Protein AF-A0A6N7STR4-F1 (afdb_monomer_lite)

Structure (mmCIF, N/CA/C/O backbone):
data_AF-A0A6N7STR4-F1
#
_entry.id   AF-A0A6N7STR4-F1
#
loop_
_atom_site.group_PDB
_atom_site.id
_atom_site.type_symbol
_atom_site.label_atom_id
_atom_site.label_alt_id
_atom_site.label_comp_id
_atom_site.label_asym_id
_atom_site.label_entity_id
_atom_site.label_seq_id
_atom_site.pdbx_PDB_ins_code
_atom_site.Cartn_x
_atom_site.Cartn_y
_atom_site.Cartn_z
_atom_site.occupancy
_atom_site.B_iso_or_equiv
_atom_site.auth_seq_id
_atom_site.auth_comp_id
_atom_site.auth_asym_id
_atom_site.auth_atom_id
_atom_site.pdbx_PDB_model_num
ATOM 1 N N . MET A 1 1 ? 0.476 11.787 3.669 1.00 72.69 1 MET A N 1
ATOM 2 C CA .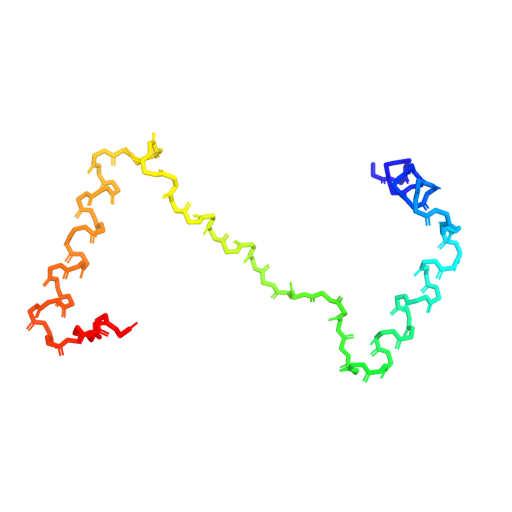 MET A 1 1 ? 0.763 10.338 3.822 1.00 72.69 1 MET A CA 1
ATOM 3 C C . MET A 1 1 ? -0.364 9.573 4.510 1.00 72.69 1 MET A C 1
ATOM 5 O O . MET A 1 1 ? -0.967 8.744 3.848 1.00 72.69 1 MET A O 1
ATOM 9 N N . LYS A 1 2 ? -0.693 9.822 5.789 1.00 82.88 2 LYS A N 1
ATOM 10 C CA . LYS A 1 2 ? -1.781 9.088 6.473 1.00 82.88 2 LYS A CA 1
ATOM 11 C C . LYS A 1 2 ? -3.163 9.347 5.851 1.00 82.88 2 LYS A C 1
ATOM 13 O O . LYS A 1 2 ? -3.867 8.402 5.528 1.00 82.88 2 LYS A O 1
ATOM 18 N N . GLU A 1 3 ? -3.496 10.614 5.618 1.00 89.31 3 GLU A N 1
ATOM 19 C CA . GLU A 1 3 ? -4.774 11.036 5.013 1.00 89.31 3 GLU A CA 1
ATOM 20 C C . GLU A 1 3 ? -4.941 10.518 3.577 1.00 89.31 3 GLU A C 1
ATOM 22 O O . GLU A 1 3 ? -6.023 10.129 3.154 1.00 89.31 3 GLU A O 1
ATOM 27 N N . GLU A 1 4 ? -3.840 10.460 2.830 1.00 89.31 4 GLU A N 1
ATOM 28 C CA . GLU A 1 4 ? -3.809 9.936 1.465 1.00 89.31 4 GLU A CA 1
ATOM 29 C C . GLU A 1 4 ? -4.061 8.424 1.444 1.00 89.31 4 GLU A C 1
ATOM 31 O O . GLU A 1 4 ? -4.876 7.943 0.661 1.00 89.31 4 GLU A O 1
ATOM 36 N N . ALA A 1 5 ? -3.444 7.679 2.369 1.00 89.19 5 ALA A N 1
ATOM 37 C CA . ALA A 1 5 ? -3.717 6.257 2.543 1.00 89.19 5 ALA A CA 1
ATOM 38 C C . ALA A 1 5 ? -5.172 6.003 2.971 1.00 89.19 5 ALA A C 1
ATOM 40 O O . ALA A 1 5 ? -5.810 5.101 2.438 1.00 89.19 5 ALA A O 1
ATOM 41 N N . GLU A 1 6 ? -5.718 6.808 3.887 1.00 90.19 6 GLU A N 1
ATOM 42 C CA . GLU A 1 6 ? -7.128 6.740 4.298 1.00 90.19 6 GLU A CA 1
ATOM 43 C C . GLU A 1 6 ? -8.086 7.014 3.133 1.00 90.19 6 GLU A C 1
ATOM 45 O O . GLU A 1 6 ? -9.065 6.288 2.969 1.00 90.19 6 GLU A O 1
ATOM 50 N N . SER A 1 7 ? -7.778 7.999 2.287 1.00 93.00 7 SER A N 1
ATOM 51 C CA . SER A 1 7 ? -8.563 8.313 1.088 1.00 93.00 7 SER A CA 1
ATOM 52 C C . SER A 1 7 ? -8.555 7.164 0.077 1.00 93.00 7 SER A C 1
ATOM 54 O O . SER A 1 7 ? -9.616 6.735 -0.381 1.00 93.00 7 SER A O 1
ATOM 56 N N . VAL A 1 8 ? -7.377 6.619 -0.244 1.00 92.25 8 VAL A N 1
ATOM 57 C CA . VAL A 1 8 ? -7.244 5.507 -1.201 1.00 92.25 8 VAL A CA 1
ATOM 58 C C . VAL A 1 8 ? -7.924 4.244 -0.670 1.00 92.25 8 VAL A C 1
ATOM 60 O O . VAL A 1 8 ? -8.701 3.608 -1.381 1.00 92.25 8 VAL A O 1
ATOM 63 N N . LEU A 1 9 ? -7.682 3.888 0.593 1.00 91.44 9 LEU A N 1
ATOM 64 C CA . LEU A 1 9 ? -8.299 2.7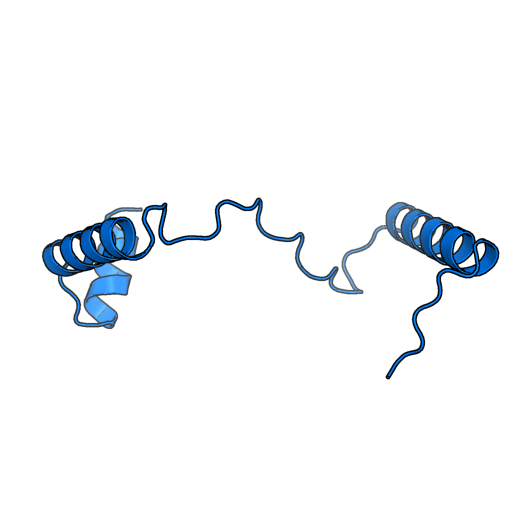18 1.219 1.00 91.44 9 LEU A CA 1
ATOM 65 C C . LEU A 1 9 ? -9.822 2.880 1.358 1.00 91.44 9 LEU A C 1
ATOM 67 O O . LEU A 1 9 ? -10.560 1.926 1.116 1.00 91.44 9 LEU A O 1
ATOM 71 N N . GLY A 1 10 ? -10.299 4.092 1.655 1.00 91.94 10 GLY A N 1
ATOM 72 C CA . GLY A 1 10 ? -11.722 4.429 1.687 1.00 91.94 10 GLY A CA 1
ATOM 73 C C . GLY A 1 10 ? -12.406 4.263 0.329 1.00 91.94 10 GLY A C 1
ATOM 74 O O . GLY A 1 10 ? -13.482 3.671 0.266 1.00 91.94 10 GLY A O 1
ATOM 75 N N . GLN A 1 11 ? -11.763 4.691 -0.762 1.00 93.31 11 GLN A N 1
ATOM 76 C CA . GLN A 1 11 ? -12.262 4.471 -2.130 1.00 93.31 11 GLN A CA 1
ATOM 77 C C . GLN A 1 11 ? -12.329 2.982 -2.502 1.00 93.31 11 GLN A C 1
ATOM 79 O O . GLN A 1 11 ? -13.225 2.568 -3.232 1.00 93.31 11 GLN A O 1
ATOM 84 N N . LEU A 1 12 ? -11.418 2.167 -1.962 1.00 90.06 12 LEU A N 1
ATOM 85 C CA . LEU A 1 12 ? -11.429 0.710 -2.119 1.00 90.06 12 LEU A CA 1
ATOM 86 C C . LEU A 1 12 ? -12.431 0.005 -1.182 1.00 90.06 12 LEU A C 1
ATOM 88 O O . LEU A 1 12 ? -12.585 -1.212 -1.264 1.00 90.06 12 LEU A O 1
ATOM 92 N N . GLY A 1 13 ? -13.100 0.737 -0.284 1.00 90.94 13 GLY A N 1
ATOM 93 C CA . GLY A 1 13 ? -14.017 0.174 0.711 1.00 90.94 13 GLY A CA 1
ATOM 94 C C . GLY A 1 13 ? -13.316 -0.612 1.825 1.00 90.94 13 GLY A C 1
ATOM 95 O O . GLY A 1 13 ? -13.941 -1.437 2.492 1.00 90.94 13 GLY A O 1
ATOM 96 N N . ILE A 1 14 ? -12.016 -0.386 2.028 1.00 92.06 14 ILE A N 1
ATOM 97 C CA . ILE A 1 14 ? -11.192 -1.106 3.000 1.00 92.06 14 ILE A CA 1
ATOM 98 C C . ILE A 1 14 ? -10.881 -0.167 4.173 1.00 92.06 14 ILE A C 1
ATOM 100 O O . ILE A 1 14 ? -10.140 0.796 4.011 1.00 92.06 14 ILE A O 1
ATOM 104 N N . PRO A 1 15 ? -11.378 -0.438 5.390 1.00 92.12 15 PRO A N 1
ATOM 105 C CA . PRO A 1 15 ? -10.948 0.299 6.572 1.00 92.12 15 PRO A CA 1
ATOM 106 C C . PRO A 1 15 ? -9.445 0.128 6.823 1.00 92.12 15 PRO A C 1
ATOM 108 O O . PRO A 1 15 ? -8.902 -0.963 6.636 1.00 92.12 15 PRO A O 1
ATOM 111 N N . VAL A 1 16 ? -8.777 1.161 7.341 1.00 91.25 16 VAL A N 1
ATOM 112 C CA . VAL A 1 16 ? -7.334 1.108 7.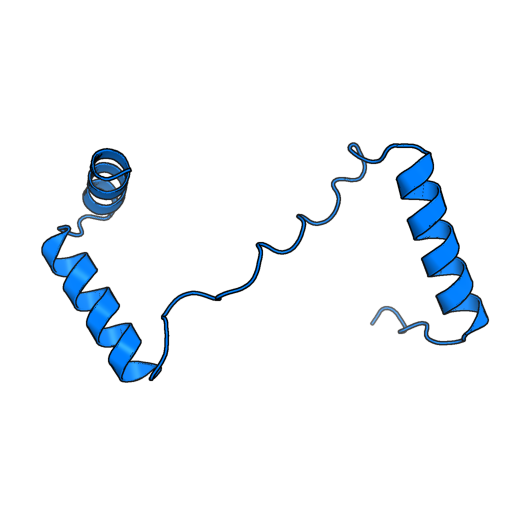655 1.00 91.25 16 VAL A CA 1
ATOM 113 C C . VAL A 1 16 ? -6.987 -0.065 8.576 1.00 91.25 16 VAL A C 1
ATOM 115 O O . VAL A 1 16 ? -6.002 -0.764 8.349 1.00 91.25 16 VAL A O 1
ATOM 118 N N . SER A 1 17 ? -7.822 -0.343 9.579 1.00 90.31 17 SER A N 1
ATOM 119 C CA . SER A 1 17 ? -7.643 -1.487 10.483 1.00 90.31 17 SER A CA 1
ATOM 120 C C . SER A 1 17 ? -7.643 -2.832 9.745 1.00 90.31 17 SER A C 1
ATOM 122 O O . SER A 1 17 ? -6.845 -3.717 10.062 1.00 90.31 17 SER A O 1
ATOM 124 N N . ASN A 1 18 ? -8.481 -2.979 8.716 1.00 92.88 18 ASN A N 1
ATOM 125 C CA . ASN A 1 18 ? -8.498 -4.169 7.870 1.00 92.88 18 ASN A CA 1
ATOM 126 C C . ASN A 1 18 ? -7.263 -4.236 6.966 1.00 92.88 18 ASN A C 1
ATOM 128 O O . ASN A 1 18 ? -6.703 -5.319 6.804 1.00 92.88 18 ASN A O 1
ATOM 132 N N . ALA A 1 19 ? -6.797 -3.104 6.431 1.00 91.75 19 ALA A N 1
ATOM 133 C CA . ALA A 1 19 ? -5.577 -3.055 5.626 1.00 91.75 19 ALA A CA 1
ATOM 134 C C . ALA A 1 19 ? -4.342 -3.519 6.423 1.00 91.75 19 ALA A C 1
ATOM 136 O O . ALA A 1 19 ? -3.543 -4.311 5.919 1.00 91.75 19 ALA A O 1
ATOM 137 N N . VAL A 1 20 ? -4.231 -3.120 7.697 1.00 92.31 20 VAL A N 1
ATOM 138 C CA . VAL A 1 20 ? -3.169 -3.593 8.606 1.00 92.31 20 VAL A CA 1
ATOM 139 C C . VAL A 1 20 ? -3.240 -5.111 8.800 1.00 92.31 20 VAL A C 1
ATOM 141 O O . VAL A 1 20 ? -2.225 -5.798 8.691 1.00 92.31 20 VAL A O 1
ATOM 144 N N . ASN A 1 21 ? -4.435 -5.663 9.019 1.00 94.19 21 ASN A N 1
ATOM 145 C CA . ASN A 1 21 ? -4.612 -7.112 9.154 1.00 94.19 21 ASN A CA 1
ATOM 146 C C . ASN A 1 21 ? -4.223 -7.877 7.879 1.00 94.19 21 ASN A C 1
ATOM 148 O O . ASN A 1 21 ? -3.624 -8.951 7.963 1.00 94.19 21 ASN A O 1
ATOM 152 N N . ILE A 1 22 ? -4.550 -7.339 6.701 1.00 93.69 22 ILE A N 1
ATOM 153 C CA . ILE A 1 22 ? -4.163 -7.929 5.413 1.00 93.69 22 ILE A CA 1
ATOM 154 C C . ILE A 1 22 ? -2.638 -7.929 5.272 1.00 93.69 22 ILE A C 1
ATOM 156 O O . ILE A 1 22 ? -2.066 -8.969 4.948 1.00 93.69 22 ILE A O 1
ATOM 160 N N . PHE A 1 23 ? -1.978 -6.810 5.582 1.00 93.44 23 PHE A N 1
ATOM 161 C CA . PHE A 1 23 ? -0.519 -6.704 5.554 1.00 93.44 23 PHE A CA 1
ATOM 162 C C . PHE A 1 23 ? 0.150 -7.759 6.447 1.00 93.44 23 PHE A C 1
ATOM 164 O O . PHE A 1 23 ? 1.004 -8.509 5.976 1.00 93.44 23 PHE A O 1
ATOM 171 N N . LEU A 1 24 ? -0.286 -7.892 7.705 1.00 94.88 24 LEU A N 1
ATOM 172 C CA . LEU A 1 24 ? 0.273 -8.881 8.636 1.00 94.88 24 LEU A CA 1
ATOM 173 C C . LEU A 1 24 ? 0.091 -10.321 8.136 1.00 94.88 24 LEU A C 1
ATOM 175 O O . LEU A 1 24 ? 1.016 -11.129 8.223 1.00 94.88 24 LEU A O 1
ATOM 179 N N . LYS A 1 25 ? -1.074 -10.646 7.561 1.00 94.81 25 LYS A N 1
ATOM 180 C CA . LYS A 1 25 ? -1.308 -11.966 6.955 1.00 94.81 25 LYS A CA 1
ATOM 181 C C . LYS A 1 25 ? -0.361 -12.233 5.791 1.00 94.81 25 LYS A C 1
ATOM 183 O O . LYS A 1 25 ? 0.155 -13.342 5.685 1.00 94.81 25 LYS A O 1
ATOM 188 N N . GLN A 1 26 ? -0.114 -11.235 4.943 1.00 95.00 26 GLN A N 1
ATOM 189 C CA . GLN A 1 26 ? 0.830 -11.370 3.836 1.00 95.00 26 GLN A CA 1
ATOM 190 C C . GLN A 1 26 ? 2.260 -11.588 4.341 1.00 95.00 26 GLN A C 1
ATOM 192 O O . GLN A 1 26 ? 2.943 -12.469 3.825 1.00 95.00 26 GLN A O 1
ATOM 197 N N . VAL A 1 27 ? 2.673 -10.884 5.401 1.00 94.31 27 VAL A N 1
ATOM 198 C CA . VAL A 1 27 ? 3.991 -11.089 6.025 1.00 94.31 27 VAL A CA 1
ATOM 199 C C . VAL A 1 27 ? 4.168 -12.529 6.505 1.00 94.31 27 VAL A C 1
ATOM 201 O O . VAL A 1 27 ? 5.182 -13.167 6.221 1.00 94.31 27 VAL A O 1
ATOM 204 N N . VAL A 1 28 ? 3.165 -13.068 7.203 1.00 94.44 28 VAL A N 1
ATOM 205 C CA . VAL A 1 28 ? 3.199 -14.449 7.708 1.00 94.44 28 VAL A CA 1
ATOM 206 C C . VAL A 1 28 ? 3.189 -15.461 6.561 1.00 94.44 28 VAL A C 1
ATOM 208 O O . VAL A 1 28 ? 3.981 -16.403 6.571 1.00 94.44 28 VAL A O 1
ATOM 211 N N . MET A 1 29 ? 2.322 -15.265 5.565 1.00 93.00 29 MET A N 1
ATOM 212 C CA . MET A 1 29 ? 2.159 -16.185 4.435 1.00 93.00 29 MET A CA 1
ATOM 213 C C . MET A 1 29 ? 3.410 -16.247 3.555 1.00 93.00 29 MET A C 1
ATOM 215 O O . MET A 1 29 ? 3.811 -17.327 3.131 1.00 93.00 29 MET A O 1
ATOM 219 N N . GLN A 1 30 ? 4.037 -15.098 3.303 1.00 90.94 30 GLN A N 1
ATOM 220 C CA . GLN A 1 30 ? 5.220 -14.988 2.450 1.00 90.94 30 GLN A CA 1
ATOM 221 C C . GLN A 1 30 ? 6.530 -15.188 3.225 1.00 90.94 30 GLN A C 1
ATOM 223 O O . GLN A 1 30 ? 7.589 -15.285 2.609 1.00 90.94 30 GLN A O 1
ATOM 228 N N . ARG A 1 31 ? 6.475 -15.241 4.567 1.00 90.19 31 ARG A N 1
ATOM 229 C CA . ARG A 1 31 ? 7.649 -15.214 5.459 1.00 90.19 31 ARG A CA 1
ATOM 230 C C . ARG A 1 31 ? 8.625 -14.090 5.088 1.00 90.19 31 ARG A C 1
ATOM 232 O O . ARG A 1 31 ? 9.837 -14.286 5.062 1.00 90.19 31 ARG A O 1
ATOM 239 N N . GLY A 1 32 ? 8.082 -12.917 4.776 1.00 89.31 32 GLY A N 1
ATOM 240 C CA . GLY A 1 32 ? 8.831 -11.806 4.200 1.00 89.31 32 GLY A CA 1
ATOM 241 C C . GLY A 1 32 ? 8.000 -10.532 4.120 1.00 89.31 32 GLY A C 1
ATOM 242 O O . GLY A 1 32 ? 6.859 -10.490 4.570 1.00 89.31 32 GLY A O 1
ATOM 243 N N . ILE A 1 33 ? 8.580 -9.470 3.573 1.00 90.75 33 ILE A N 1
ATOM 244 C CA . ILE A 1 33 ? 7.881 -8.199 3.388 1.00 90.75 33 ILE A CA 1
ATOM 245 C C . ILE A 1 33 ? 7.038 -8.277 2.102 1.00 90.75 33 ILE A C 1
ATOM 247 O O . ILE A 1 33 ? 7.593 -8.590 1.052 1.00 90.75 33 ILE A O 1
ATOM 251 N N . PRO A 1 34 ? 5.727 -7.969 2.147 1.00 85.81 34 PRO A N 1
ATOM 252 C CA . PRO A 1 34 ? 4.804 -8.172 1.031 1.00 85.81 34 PRO A CA 1
ATOM 253 C C . PRO A 1 34 ? 4.807 -7.027 0.018 1.00 85.81 34 PRO A C 1
ATOM 255 O O . PRO A 1 34 ? 3.769 -6.608 -0.491 1.00 85.81 34 PRO A O 1
ATOM 258 N N . PHE A 1 35 ? 5.991 -6.500 -0.246 1.00 85.56 35 PHE A N 1
ATOM 259 C CA . PHE A 1 35 ? 6.273 -5.590 -1.336 1.00 85.56 35 PHE A CA 1
ATOM 260 C C . PHE A 1 35 ? 7.706 -5.839 -1.788 1.00 85.56 35 PHE A C 1
ATOM 262 O O . PHE A 1 35 ? 8.579 -6.174 -0.987 1.00 85.56 35 PHE A O 1
ATOM 269 N N . ASP A 1 36 ? 7.940 -5.691 -3.085 1.00 76.31 36 ASP A N 1
ATOM 270 C CA . ASP A 1 36 ? 9.261 -5.890 -3.662 1.00 76.31 36 ASP A CA 1
ATOM 271 C C . ASP A 1 36 ? 10.206 -4.809 -3.112 1.00 76.31 36 ASP A C 1
ATOM 273 O O . ASP A 1 36 ? 10.053 -3.622 -3.409 1.00 76.31 36 ASP A O 1
ATOM 277 N N . VAL A 1 37 ? 11.182 -5.202 -2.287 1.00 73.31 37 VAL A N 1
ATOM 278 C CA . VAL A 1 37 ? 12.215 -4.289 -1.769 1.00 73.31 37 VAL A CA 1
ATOM 279 C C . VAL A 1 37 ? 13.276 -4.114 -2.848 1.00 73.31 37 VAL A C 1
ATOM 281 O O . VAL A 1 37 ? 14.393 -4.623 -2.770 1.00 73.31 37 VAL A O 1
ATOM 284 N N . LYS A 1 38 ? 12.887 -3.429 -3.915 1.00 68.44 38 LYS A N 1
ATOM 285 C CA . LYS A 1 38 ? 13.767 -3.022 -5.003 1.00 68.44 38 LYS A CA 1
ATOM 286 C C . LYS A 1 38 ? 13.680 -1.510 -5.090 1.00 68.44 38 LYS A C 1
ATOM 288 O O . LYS A 1 38 ? 12.605 -0.936 -4.923 1.00 68.44 38 LYS A O 1
ATOM 293 N N . LEU A 1 39 ? 14.805 -0.857 -5.368 1.00 58.53 39 LEU A N 1
ATOM 294 C CA . LEU A 1 39 ? 14.733 0.496 -5.911 1.00 58.53 39 LEU A CA 1
ATOM 295 C C . LEU A 1 39 ? 13.826 0.406 -7.146 1.00 58.53 39 LEU A C 1
ATOM 297 O O . LEU A 1 39 ? 14.020 -0.536 -7.925 1.00 58.53 39 LEU A O 1
ATOM 301 N N . PRO A 1 40 ? 12.806 1.278 -7.286 1.00 60.94 40 PRO A N 1
ATOM 302 C CA . PRO A 1 40 ? 11.904 1.224 -8.426 1.00 60.94 40 PRO A CA 1
ATOM 303 C C . PRO A 1 40 ? 12.770 1.121 -9.670 1.00 60.94 40 PRO A C 1
ATOM 305 O O . PRO A 1 40 ? 13.704 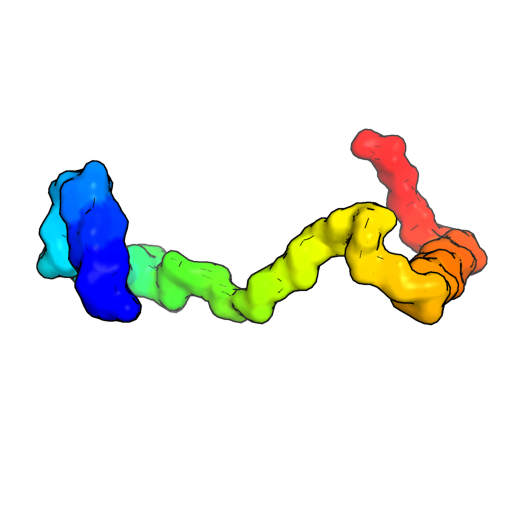1.913 -9.822 1.00 60.94 40 PRO A O 1
ATOM 308 N N . ALA A 1 41 ? 12.526 0.089 -10.487 1.00 56.66 41 ALA A N 1
ATOM 309 C CA . ALA A 1 41 ? 13.231 -0.057 -11.747 1.00 56.66 41 ALA A CA 1
ATOM 310 C C . ALA A 1 41 ? 13.169 1.312 -12.415 1.00 56.66 41 ALA A C 1
ATOM 312 O O . ALA A 1 41 ? 12.073 1.879 -12.513 1.00 56.66 41 ALA A O 1
ATOM 313 N N . ALA A 1 42 ? 14.338 1.873 -12.751 1.00 57.81 42 ALA A N 1
ATOM 314 C CA . ALA A 1 42 ? 14.398 3.095 -13.532 1.00 57.81 42 ALA A CA 1
ATOM 315 C C . ALA A 1 42 ? 13.383 2.894 -14.651 1.00 57.81 42 ALA A C 1
ATOM 317 O O . ALA A 1 42 ? 13.455 1.876 -15.348 1.00 57.81 42 ALA A O 1
ATOM 318 N N . LYS A 1 43 ? 12.346 3.747 -14.683 1.00 56.19 43 LYS A N 1
ATOM 319 C CA . LYS A 1 43 ? 11.266 3.652 -15.669 1.00 56.19 43 LYS A CA 1
ATOM 320 C C . LYS A 1 43 ? 11.909 3.312 -17.014 1.00 56.19 43 LYS A C 1
ATOM 322 O O . LYS A 1 43 ? 12.971 3.885 -17.275 1.00 56.19 43 LYS A O 1
ATOM 327 N N . PRO A 1 44 ? 11.325 2.417 -17.836 1.00 51.44 44 PRO A N 1
ATOM 328 C CA . PRO A 1 44 ? 11.796 2.239 -19.202 1.00 51.44 44 PRO A CA 1
ATOM 329 C C . PRO A 1 44 ? 11.984 3.636 -19.769 1.00 51.44 44 PRO A C 1
ATOM 331 O O . PRO A 1 44 ? 11.040 4.426 -19.721 1.00 51.44 44 PRO A O 1
ATOM 334 N N . LEU A 1 45 ? 13.232 3.967 -20.098 1.00 50.91 45 LEU A N 1
ATOM 335 C CA . LEU A 1 45 ? 13.633 5.313 -20.459 1.00 50.91 45 LEU A CA 1
ATOM 336 C C . LEU A 1 45 ? 12.670 5.776 -21.549 1.00 50.91 45 LEU A C 1
ATOM 338 O O . LEU A 1 45 ? 12.660 5.217 -22.646 1.00 50.91 45 LEU A O 1
ATOM 342 N N . GLU A 1 46 ? 11.791 6.721 -21.220 1.00 49.41 46 GLU A N 1
ATOM 343 C CA . GLU A 1 46 ? 10.929 7.325 -22.223 1.00 49.41 46 GLU A CA 1
ATOM 344 C C . GLU A 1 46 ? 11.873 7.930 -23.260 1.00 49.41 46 GLU A C 1
ATOM 346 O O . GLU A 1 46 ? 12.735 8.738 -22.916 1.00 49.41 46 GLU A O 1
ATOM 351 N N . ALA A 1 47 ? 11.746 7.514 -24.521 1.00 50.81 47 ALA A N 1
ATOM 352 C CA . ALA A 1 47 ? 12.669 7.875 -25.599 1.00 50.81 47 ALA A CA 1
ATOM 353 C C . ALA A 1 47 ? 12.794 9.398 -25.842 1.00 50.81 47 ALA A C 1
ATOM 355 O O . ALA A 1 47 ? 13.620 9.825 -26.640 1.00 50.81 47 ALA A O 1
ATOM 356 N N . GLY A 1 48 ? 11.985 10.219 -25.163 1.00 52.19 48 GLY A N 1
ATOM 357 C CA . GLY A 1 48 ? 12.052 11.680 -25.175 1.00 52.19 48 GLY A CA 1
ATOM 358 C C . GLY A 1 48 ? 12.810 12.325 -24.006 1.00 52.19 48 GLY A C 1
ATOM 359 O O . GLY A 1 48 ? 12.803 13.549 -23.923 1.00 52.19 48 GLY A O 1
ATOM 360 N N . ALA A 1 49 ? 13.421 11.556 -23.096 1.00 53.97 49 ALA A N 1
ATOM 361 C CA . ALA A 1 49 ? 14.046 12.080 -21.873 1.00 53.97 49 ALA A CA 1
ATOM 362 C C . ALA A 1 49 ? 15.570 11.860 -21.773 1.00 53.97 49 ALA A C 1
ATOM 364 O O . ALA A 1 49 ? 16.130 12.095 -20.706 1.00 53.97 49 ALA A O 1
ATOM 365 N N . LEU A 1 50 ? 16.245 11.412 -22.840 1.00 53.47 50 LEU A N 1
ATOM 366 C CA . LEU A 1 50 ? 17.705 11.257 -22.831 1.00 53.47 50 LEU A CA 1
ATOM 367 C C . LEU A 1 50 ? 18.402 12.536 -23.290 1.00 53.47 50 LEU A C 1
ATOM 369 O O . LEU A 1 50 ? 18.091 13.091 -24.345 1.00 53.47 50 LEU A O 1
ATOM 373 N N . THR A 1 51 ? 19.409 12.954 -22.530 1.00 61.88 51 THR A N 1
ATOM 374 C CA . THR A 1 51 ? 20.438 13.867 -23.038 1.00 61.88 51 THR A CA 1
ATOM 375 C C . THR A 1 51 ? 21.363 13.120 -24.013 1.00 61.88 51 THR A C 1
ATOM 377 O O . THR A 1 51 ? 21.534 11.905 -23.900 1.00 61.88 51 T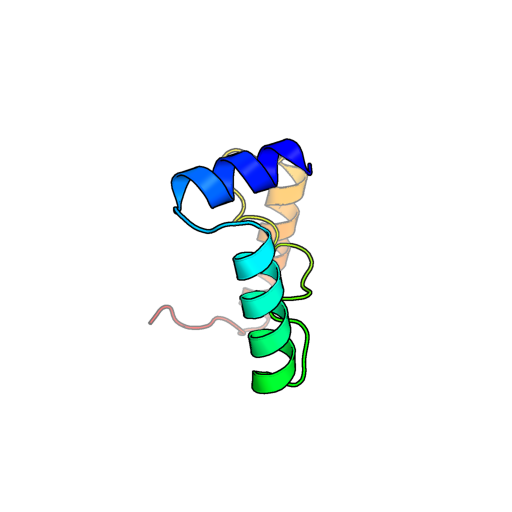HR A O 1
ATOM 380 N N . GLU A 1 52 ? 21.988 13.813 -24.977 1.00 60.44 52 GLU A N 1
ATOM 381 C CA . GLU A 1 52 ? 22.874 13.190 -25.990 1.00 60.44 52 GLU A CA 1
ATOM 382 C C . GLU A 1 52 ? 23.968 12.300 -25.368 1.00 60.44 52 GLU A C 1
ATOM 384 O O . GLU A 1 52 ? 24.340 11.270 -25.929 1.00 60.44 52 GLU A O 1
ATOM 389 N N . ALA A 1 53 ? 24.439 12.659 -24.170 1.00 61.41 53 ALA A N 1
ATOM 390 C CA . ALA A 1 53 ? 25.439 11.904 -23.425 1.00 61.41 53 ALA A CA 1
ATOM 391 C C . ALA A 1 53 ? 24.930 10.531 -22.951 1.00 61.41 53 ALA A C 1
ATOM 393 O O . ALA A 1 53 ? 25.642 9.534 -23.073 1.00 61.41 53 ALA A O 1
ATOM 394 N N . GLU A 1 54 ? 23.695 10.459 -22.450 1.00 60.66 54 GLU A N 1
ATOM 395 C CA . GLU A 1 54 ? 23.078 9.204 -21.999 1.00 60.66 54 GLU A CA 1
ATOM 396 C C . GLU A 1 54 ? 22.757 8.294 -23.186 1.00 60.66 54 GLU A C 1
ATOM 398 O O . GLU A 1 54 ? 22.909 7.075 -23.098 1.00 60.66 54 GLU A O 1
ATOM 403 N N . MET A 1 55 ? 22.387 8.885 -24.328 1.00 60.75 55 MET A N 1
ATOM 404 C CA . MET A 1 55 ? 22.137 8.134 -25.557 1.00 60.75 55 MET A CA 1
ATOM 405 C C . MET A 1 55 ? 23.431 7.532 -26.100 1.00 60.75 55 MET A C 1
ATOM 407 O O . MET A 1 55 ? 23.461 6.351 -26.440 1.00 60.75 55 MET A O 1
ATOM 411 N N . ASN A 1 56 ? 24.521 8.303 -26.108 1.00 66.12 56 ASN A N 1
ATOM 412 C CA . ASN A 1 56 ? 25.825 7.797 -26.525 1.00 66.12 56 ASN A CA 1
ATOM 413 C C . ASN A 1 56 ? 26.324 6.671 -25.603 1.00 66.12 56 ASN A C 1
ATOM 415 O O . ASN A 1 56 ? 26.891 5.691 -26.075 1.00 66.12 56 ASN A O 1
ATOM 419 N N . GLN A 1 57 ? 26.057 6.757 -24.296 1.00 68.88 57 GLN A N 1
ATOM 420 C CA . GLN A 1 57 ? 26.442 5.716 -23.342 1.00 68.88 57 GLN A CA 1
ATOM 421 C C . GLN A 1 57 ? 25.669 4.401 -23.547 1.00 68.88 57 GLN A C 1
ATOM 423 O O . GLN A 1 57 ? 26.256 3.320 -23.444 1.00 68.88 57 GLN A O 1
ATOM 428 N N . GLU A 1 58 ? 24.371 4.465 -23.848 1.00 63.72 58 GLU A N 1
ATOM 429 C CA . GLU A 1 58 ? 23.577 3.267 -24.150 1.00 63.72 58 GLU A CA 1
ATOM 430 C C . GLU A 1 58 ? 23.919 2.680 -25.532 1.00 63.72 58 GLU A C 1
ATOM 432 O O . GLU A 1 58 ? 23.951 1.457 -25.682 1.00 63.72 58 GLU A O 1
ATOM 437 N N . LEU A 1 59 ? 24.265 3.518 -26.517 1.00 67.38 59 LEU A N 1
ATOM 438 C CA . LEU A 1 59 ? 24.765 3.068 -27.823 1.00 67.38 59 LEU A CA 1
ATOM 439 C C . LEU A 1 59 ? 26.127 2.368 -27.710 1.00 67.38 59 LEU A C 1
ATOM 441 O O . LEU A 1 59 ? 26.307 1.304 -28.299 1.00 67.38 59 LEU A O 1
ATOM 445 N N . GLU A 1 60 ? 27.053 2.899 -26.911 1.00 68.06 60 GLU A N 1
ATOM 446 C CA . GLU A 1 60 ? 28.351 2.265 -26.637 1.00 68.06 60 GLU A CA 1
ATOM 447 C C . GLU A 1 60 ? 28.187 0.920 -25.912 1.00 68.06 60 GLU A C 1
ATOM 449 O O . GLU A 1 60 ? 28.853 -0.063 -26.257 1.00 68.06 60 GLU A O 1
ATOM 454 N N . LYS A 1 61 ? 27.253 0.824 -24.953 1.00 67.44 61 LYS A N 1
ATOM 455 C CA . LYS A 1 61 ? 26.896 -0.465 -24.336 1.00 67.44 61 LYS A CA 1
ATOM 456 C C . LYS A 1 61 ? 26.329 -1.447 -25.358 1.00 67.44 61 LYS A C 1
ATOM 458 O O . LYS A 1 61 ? 26.805 -2.578 -25.427 1.00 67.44 61 LYS A O 1
ATOM 463 N N . GLY A 1 62 ? 25.362 -1.022 -26.173 1.00 61.88 62 GLY A N 1
ATOM 464 C CA . GLY A 1 62 ? 24.767 -1.865 -27.212 1.00 61.88 62 GLY A CA 1
ATOM 465 C C . GLY A 1 62 ? 25.784 -2.324 -28.262 1.00 61.88 62 GLY A C 1
ATOM 466 O O . GLY A 1 62 ? 25.750 -3.475 -28.698 1.00 61.88 62 GLY A O 1
ATOM 467 N N . TYR A 1 63 ? 26.738 -1.462 -28.621 1.00 63.06 63 TYR A N 1
ATOM 468 C CA . TYR A 1 63 ? 27.837 -1.789 -29.527 1.00 63.06 63 TYR A CA 1
ATOM 469 C C . TYR A 1 63 ? 28.819 -2.785 -28.899 1.00 63.06 63 TYR A C 1
ATOM 471 O O . TYR A 1 63 ? 29.216 -3.757 -29.542 1.00 63.06 63 TYR A O 1
ATOM 479 N N . THR A 1 64 ? 29.149 -2.611 -27.618 1.00 62.72 64 THR A N 1
ATOM 480 C CA . THR A 1 64 ? 29.982 -3.564 -26.870 1.00 62.72 64 THR A CA 1
ATOM 481 C C . THR A 1 64 ? 29.313 -4.938 -26.788 1.00 62.72 64 THR A C 1
ATOM 483 O O . THR A 1 64 ? 29.966 -5.952 -27.035 1.00 62.72 64 THR A O 1
ATOM 486 N N . ASP A 1 65 ? 28.007 -4.989 -26.529 1.00 60.31 65 ASP A N 1
ATOM 487 C CA . ASP A 1 65 ? 27.238 -6.238 -26.461 1.00 60.3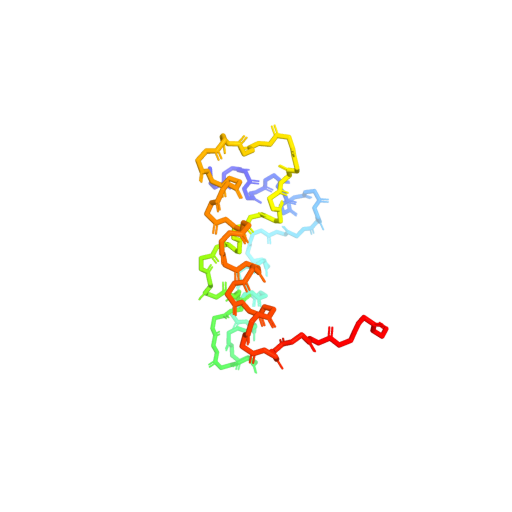1 65 ASP A CA 1
ATOM 488 C C . ASP A 1 65 ? 27.113 -6.933 -27.832 1.00 60.31 65 ASP A C 1
ATOM 490 O O . ASP A 1 65 ? 27.139 -8.169 -27.910 1.00 60.31 65 ASP A O 1
ATOM 494 N N . PHE A 1 66 ? 27.049 -6.152 -28.920 1.00 60.22 66 PHE A N 1
ATOM 495 C CA . PHE A 1 66 ? 27.096 -6.642 -30.301 1.00 60.22 66 PHE A CA 1
ATOM 496 C C . PHE A 1 66 ? 28.462 -7.250 -30.645 1.00 60.22 66 PHE A C 1
ATOM 498 O O . PHE A 1 66 ? 28.533 -8.385 -31.121 1.00 60.22 66 PHE A O 1
ATOM 505 N N . VAL A 1 67 ? 29.555 -6.544 -30.339 1.00 61.44 67 VAL A N 1
ATOM 506 C CA . VAL A 1 67 ? 30.930 -7.025 -30.567 1.00 61.44 67 VAL A CA 1
ATOM 507 C C . VAL A 1 67 ? 31.235 -8.261 -29.709 1.00 61.44 67 VAL A C 1
ATOM 509 O O . VAL A 1 67 ? 31.952 -9.160 -30.148 1.00 61.44 67 VAL A O 1
ATOM 512 N N . GLN A 1 68 ? 30.640 -8.364 -28.517 1.00 65.06 68 GLN A N 1
ATOM 513 C CA . GLN A 1 68 ? 30.776 -9.519 -27.621 1.00 65.06 68 GLN A CA 1
ATOM 514 C C . GLN A 1 68 ? 29.834 -10.695 -27.948 1.00 65.06 68 GLN A C 1
ATOM 516 O O . GLN A 1 68 ? 29.806 -11.668 -27.192 1.00 65.06 68 GLN A O 1
ATOM 521 N N . SER A 1 69 ? 29.088 -10.653 -29.064 1.00 58.06 69 SER A N 1
ATOM 522 C CA . SER A 1 69 ? 28.178 -11.728 -29.514 1.00 58.06 69 SER A CA 1
ATOM 523 C C . SER A 1 69 ? 27.177 -12.201 -28.445 1.00 58.06 69 SER A C 1
ATOM 525 O O . SER A 1 69 ? 26.768 -13.363 -28.432 1.00 58.06 69 SER A O 1
ATOM 527 N N . LYS A 1 70 ? 26.752 -11.308 -27.539 1.00 58.38 70 LYS A N 1
ATOM 528 C CA . LYS A 1 70 ? 25.703 -11.577 -26.535 1.00 58.38 70 LYS A CA 1
ATOM 529 C C . LYS A 1 70 ? 24.341 -11.042 -26.978 1.00 58.38 70 LYS A C 1
ATOM 531 O O . LYS A 1 70 ? 23.527 -10.621 -26.157 1.00 58.38 70 LYS A O 1
ATOM 536 N N . THR A 1 71 ? 24.066 -11.063 -28.276 1.00 58.91 71 THR A N 1
ATOM 537 C CA . THR A 1 71 ? 22.765 -10.658 -28.797 1.00 58.91 71 THR A CA 1
ATOM 538 C C . THR A 1 71 ? 21.764 -11.790 -28.587 1.00 58.91 71 THR A C 1
ATOM 540 O O . THR A 1 71 ? 21.890 -12.890 -29.124 1.00 58.91 71 THR A O 1
ATOM 543 N N . LYS A 1 72 ? 20.753 -11.538 -27.750 1.00 59.09 72 LYS A N 1
ATOM 544 C CA . LYS A 1 72 ? 19.579 -12.410 -27.682 1.00 59.09 72 LYS A CA 1
ATOM 545 C C . LYS A 1 72 ? 18.788 -12.208 -28.978 1.00 59.09 72 LYS A C 1
ATOM 547 O O . LYS A 1 72 ? 18.476 -11.056 -29.283 1.00 59.09 72 LYS A O 1
ATOM 552 N N . PRO A 1 73 ? 18.461 -13.264 -29.743 1.00 45.84 73 PRO A N 1
ATOM 553 C CA . PRO A 1 73 ? 17.517 -13.113 -30.838 1.00 45.84 73 PRO A CA 1
ATOM 554 C C . PRO A 1 73 ? 16.189 -12.615 -30.263 1.00 45.84 73 PRO A C 1
ATOM 556 O O . PRO A 1 73 ? 15.738 -13.099 -29.223 1.00 45.84 73 PRO A O 1
ATOM 559 N N . ALA A 1 74 ? 15.598 -11.621 -30.924 1.00 49.19 74 ALA A N 1
ATOM 560 C CA . ALA A 1 74 ? 14.221 -11.234 -30.671 1.00 49.19 74 ALA A CA 1
ATOM 561 C C . ALA A 1 74 ? 13.336 -12.411 -31.103 1.00 49.19 74 ALA A C 1
ATOM 563 O O . ALA A 1 74 ? 13.207 -12.679 -32.298 1.00 49.19 74 ALA A O 1
ATOM 564 N N . ALA A 1 75 ? 12.835 -13.158 -30.120 1.00 40.34 75 ALA A N 1
ATOM 565 C CA . ALA A 1 75 ? 11.816 -14.187 -30.288 1.00 40.34 75 ALA A CA 1
ATOM 566 C C . ALA A 1 75 ? 10.447 -13.607 -29.933 1.00 40.34 75 ALA A C 1
ATOM 568 O O . ALA A 1 75 ? 10.395 -12.805 -28.969 1.00 40.34 75 ALA A O 1
#

Radius of gyration: 21.45 Å; chains: 1; bounding box: 45×30×41 Å

Sequence (75 aa):
MKEEAESVLGQLGIPVSNAVNIFLKQVVMQRGIPFDVKLPAAKPLEAGALTEAEMNQELEKGYTDFVQSKTKPAA

Foldseek 3Di:
DVVVCCVVCVVVVHHPVNVVVVQVVCCVVVVHGNDPPDDPDPPPPPPPPDDPVVVVVVVVVVVVCVVVVVDDPDD

Secondary structure (DSSP, 8-state):
-HHHHHHHHHHTT--HHHHHHHHHHHHHHHTS-SS--SPPP-----TTS--HHHHHHHHHHHHHHHHTT------

pLDDT: mean 74.15, std 16.73, range [40.34, 95.0]